Protein AF-A0A127SDE6-F1 (afdb_monomer_lite)

Foldseek 3Di:
DVPPPPVVPVVVVVVLVVVLVVQLVVVVVPPVDDSVRSNVVSVVVSVVVVVVVVVPPPDPDDVCCVVVHDPVPDDPVNVVVVVVVVVVVVVVCVVCVVVVVVVVPDPPPPDD

Sequence (112 aa):
FALFGSSGVLPGALVAGIAMALIIHFLSQNKRLALDSVIAIVGSGMFAVGVLTLTKVDTTVSLTHFLFGQLLTVNNQDVALTFVLTLVSVLFVWWRFNDLKFATFDRDHATT

pLDDT: mean 81.84, std 14.43, range [38.66, 97.06]

Structure (mmCIF, N/CA/C/O backbone):
data_AF-A0A127SDE6-F1
#
_entry.id   AF-A0A127SDE6-F1
#
loop_
_atom_site.group_PDB
_atom_site.id
_atom_site.type_symbol
_atom_site.label_atom_id
_atom_site.label_alt_id
_atom_site.label_comp_id
_atom_site.label_asym_id
_atom_site.label_entity_id
_atom_site.label_seq_id
_atom_site.pdbx_PDB_ins_code
_atom_site.Cartn_x
_atom_site.Cartn_y
_atom_site.Cartn_z
_atom_site.occupancy
_atom_site.B_iso_or_equiv
_atom_site.auth_seq_id
_atom_site.auth_comp_id
_atom_site.auth_asym_id
_atom_site.auth_atom_id
_atom_site.pdbx_PDB_model_num
ATOM 1 N N . PHE A 1 1 ? 18.470 -0.814 -9.200 1.00 50.59 1 PHE A N 1
ATOM 2 C CA . PHE A 1 1 ? 19.134 -1.492 -10.331 1.00 50.59 1 PHE A CA 1
ATOM 3 C C . PHE A 1 1 ? 20.454 -0.816 -10.721 1.00 50.59 1 PHE A C 1
ATOM 5 O O . PHE A 1 1 ? 21.449 -1.515 -10.824 1.00 50.59 1 PHE A O 1
ATOM 12 N N . ALA A 1 2 ? 20.504 0.521 -10.831 1.00 50.22 2 ALA A N 1
ATOM 13 C CA . ALA A 1 2 ? 21.678 1.267 -11.316 1.00 50.22 2 ALA A CA 1
ATOM 14 C C . ALA A 1 2 ? 22.944 1.294 -10.418 1.00 50.22 2 ALA A C 1
ATOM 16 O O . ALA A 1 2 ? 24.014 1.574 -10.939 1.00 50.22 2 ALA A O 1
ATOM 17 N N . LEU A 1 3 ? 22.869 1.000 -9.108 1.00 54.84 3 LEU A N 1
ATOM 18 C CA . LEU A 1 3 ? 24.057 0.984 -8.219 1.00 54.84 3 LEU A CA 1
ATOM 19 C C . LEU A 1 3 ? 24.452 -0.413 -7.696 1.00 54.84 3 LEU A C 1
ATOM 21 O O . LEU A 1 3 ? 25.610 -0.623 -7.362 1.00 54.84 3 LEU A O 1
ATOM 25 N N . PHE A 1 4 ? 23.518 -1.375 -7.641 1.00 54.84 4 PHE A N 1
ATOM 26 C CA . PHE A 1 4 ? 23.744 -2.705 -7.038 1.00 54.84 4 PHE A CA 1
ATOM 27 C C . PHE A 1 4 ? 23.043 -3.868 -7.779 1.00 54.84 4 PHE A C 1
ATOM 29 O O . PHE A 1 4 ? 23.027 -4.990 -7.291 1.00 54.84 4 PHE A O 1
ATOM 36 N N . GLY A 1 5 ? 22.417 -3.655 -8.944 1.00 69.81 5 GLY A N 1
ATOM 37 C CA . GLY A 1 5 ? 21.635 -4.718 -9.598 1.00 69.81 5 GLY A CA 1
ATOM 38 C C . GLY A 1 5 ? 20.429 -5.176 -8.756 1.00 69.81 5 GLY A C 1
ATOM 39 O O . GLY A 1 5 ? 19.765 -4.344 -8.129 1.00 69.81 5 GLY A O 1
ATOM 40 N N . SER A 1 6 ? 20.129 -6.482 -8.760 1.00 68.81 6 SER A N 1
ATOM 41 C CA . SER A 1 6 ? 19.008 -7.103 -8.018 1.00 68.81 6 SER A CA 1
ATOM 42 C C . SER A 1 6 ? 19.162 -7.005 -6.489 1.00 68.81 6 SER A C 1
ATOM 44 O O . SER A 1 6 ? 18.181 -6.820 -5.769 1.00 68.81 6 SER A O 1
ATOM 46 N N . SER A 1 7 ? 20.395 -7.018 -5.974 1.00 75.06 7 SER A N 1
ATOM 47 C CA . SER A 1 7 ? 20.658 -6.975 -4.528 1.00 75.06 7 SER A CA 1
ATOM 48 C C . SER A 1 7 ? 20.324 -5.627 -3.882 1.00 75.06 7 SER A C 1
ATOM 50 O O . SER A 1 7 ? 20.151 -5.563 -2.670 1.00 75.06 7 SER A O 1
ATOM 52 N N . GLY A 1 8 ? 20.159 -4.560 -4.673 1.00 79.44 8 GLY A N 1
ATOM 53 C CA . GLY A 1 8 ? 19.720 -3.248 -4.186 1.00 79.44 8 GLY A CA 1
ATOM 54 C C . GLY A 1 8 ? 18.211 -3.121 -3.942 1.00 79.44 8 GLY A C 1
ATOM 55 O O . GLY A 1 8 ? 17.782 -2.134 -3.349 1.00 79.44 8 GLY A O 1
ATOM 56 N N . VAL A 1 9 ? 17.396 -4.084 -4.394 1.00 82.69 9 VAL A N 1
ATOM 57 C CA . VAL A 1 9 ? 15.926 -4.010 -4.284 1.00 82.69 9 VAL A CA 1
ATOM 58 C C . VAL A 1 9 ? 15.474 -4.192 -2.838 1.00 82.69 9 VAL A C 1
ATOM 60 O O . VAL A 1 9 ? 14.703 -3.384 -2.335 1.00 82.69 9 VAL A O 1
ATOM 63 N N . LEU A 1 10 ? 16.002 -5.206 -2.152 1.00 86.94 10 LEU A N 1
ATOM 64 C CA . LEU A 1 10 ? 15.719 -5.490 -0.741 1.00 86.94 10 LEU A CA 1
ATOM 65 C C . LEU A 1 10 ? 16.052 -4.319 0.201 1.00 86.94 10 LEU A C 1
ATOM 67 O O . LEU A 1 10 ? 15.152 -3.873 0.911 1.00 86.94 10 LEU A O 1
ATOM 71 N N . PRO A 1 11 ? 17.285 -3.773 0.214 1.00 88.56 11 PRO A N 1
ATOM 72 C CA . PRO A 1 11 ? 17.612 -2.648 1.084 1.00 88.56 11 PRO A CA 1
ATOM 73 C C . PRO A 1 11 ? 16.837 -1.379 0.706 1.00 88.56 11 PRO A C 1
ATOM 75 O O . PRO A 1 11 ? 16.410 -0.652 1.597 1.00 88.56 11 PRO A O 1
ATOM 78 N N . GLY A 1 12 ? 16.576 -1.132 -0.583 1.00 88.25 12 GLY A N 1
ATOM 79 C CA . GLY A 1 12 ? 15.731 -0.014 -1.013 1.00 88.25 12 GLY A CA 1
ATOM 80 C C . GLY A 1 12 ? 14.282 -0.142 -0.530 1.00 88.25 12 GLY A C 1
ATOM 81 O O . GLY A 1 12 ? 13.725 0.815 0.003 1.00 88.25 12 GLY A O 1
ATOM 82 N N . ALA A 1 13 ? 13.694 -1.335 -0.652 1.00 89.81 13 ALA A N 1
ATOM 83 C CA . ALA A 1 13 ? 12.350 -1.632 -0.162 1.00 89.81 13 ALA A CA 1
ATOM 84 C C . ALA A 1 13 ? 12.266 -1.526 1.366 1.00 89.81 13 ALA A C 1
ATOM 86 O O . ALA A 1 13 ? 11.302 -0.970 1.888 1.00 89.81 13 ALA A O 1
ATOM 87 N N . LEU A 1 14 ? 13.292 -1.994 2.081 1.00 93.38 14 LEU A N 1
ATOM 88 C CA . LEU A 1 14 ? 13.375 -1.873 3.533 1.00 93.38 14 LEU A CA 1
ATOM 89 C C . LEU A 1 14 ? 13.421 -0.403 3.965 1.00 93.38 14 LEU A C 1
ATOM 91 O O . LEU A 1 14 ? 12.645 0.003 4.825 1.00 93.38 14 LEU A O 1
ATOM 95 N N . VAL A 1 15 ? 14.288 0.406 3.349 1.00 94.19 15 VAL A N 1
ATOM 96 C CA . VAL A 1 15 ? 14.401 1.840 3.656 1.00 94.19 15 VAL A CA 1
ATOM 97 C C . VAL A 1 15 ? 13.088 2.566 3.362 1.00 94.19 15 VAL A C 1
ATOM 99 O O . VAL A 1 15 ? 12.624 3.339 4.198 1.00 94.19 15 VAL A O 1
ATOM 102 N N . ALA A 1 16 ? 12.451 2.286 2.222 1.00 92.62 16 ALA A N 1
ATOM 103 C CA . ALA A 1 16 ? 11.150 2.857 1.886 1.00 92.62 16 ALA A CA 1
ATOM 104 C C . ALA A 1 16 ? 10.056 2.426 2.880 1.00 92.62 16 ALA A C 1
ATOM 106 O O . ALA A 1 16 ? 9.271 3.260 3.321 1.00 92.62 16 ALA A O 1
ATOM 107 N N . GLY A 1 17 ? 10.027 1.154 3.286 1.00 94.38 17 GLY A N 1
ATOM 108 C CA . GLY A 1 17 ? 9.073 0.643 4.271 1.00 94.38 17 GLY A CA 1
ATOM 109 C C . GLY A 1 17 ? 9.257 1.262 5.658 1.00 94.38 17 GLY A C 1
ATOM 110 O O . GLY A 1 17 ? 8.282 1.677 6.282 1.00 94.38 17 GLY A O 1
ATOM 111 N N . ILE A 1 18 ? 10.503 1.401 6.122 1.00 97.06 18 ILE A N 1
ATOM 112 C CA . ILE A 1 18 ? 10.815 2.079 7.388 1.00 97.06 18 ILE A CA 1
ATOM 113 C C . ILE A 1 18 ? 10.408 3.553 7.310 1.00 97.06 18 ILE A C 1
ATOM 115 O O . ILE A 1 18 ? 9.753 4.052 8.222 1.00 97.06 18 ILE A O 1
ATOM 119 N N . ALA A 1 19 ? 10.733 4.243 6.213 1.00 96.44 19 ALA A N 1
ATOM 120 C CA . ALA A 1 19 ? 10.320 5.627 6.008 1.00 96.44 19 ALA A CA 1
ATOM 121 C C . ALA A 1 19 ? 8.788 5.769 6.043 1.00 96.44 19 ALA A C 1
ATOM 123 O O . ALA A 1 19 ? 8.273 6.641 6.741 1.00 96.44 19 ALA A O 1
ATOM 124 N N . MET A 1 20 ? 8.057 4.871 5.374 1.00 95.81 20 MET A N 1
ATOM 125 C CA . MET A 1 20 ? 6.593 4.832 5.401 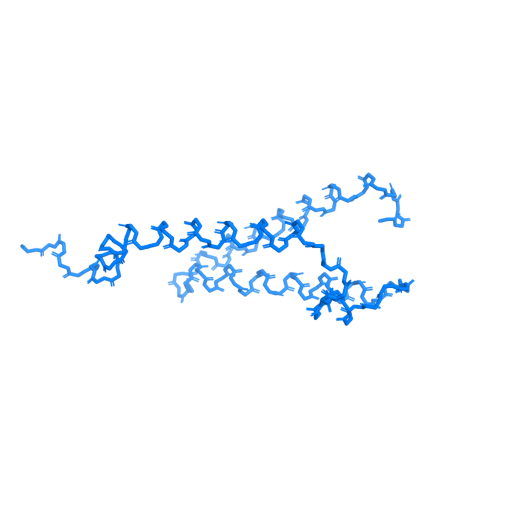1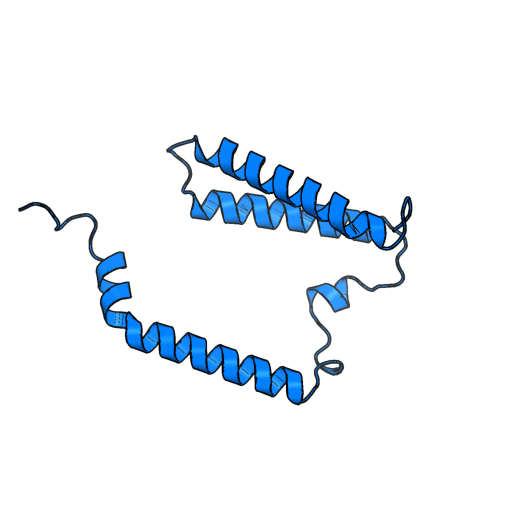.00 95.81 20 MET A CA 1
ATOM 126 C C . MET A 1 20 ? 6.053 4.669 6.821 1.00 95.81 20 MET A C 1
ATOM 128 O O . MET A 1 20 ? 5.195 5.441 7.250 1.00 95.81 20 MET A O 1
ATOM 132 N N . ALA A 1 21 ? 6.577 3.694 7.566 1.00 95.88 21 ALA A N 1
ATOM 133 C CA . ALA A 1 21 ? 6.157 3.415 8.932 1.00 95.88 21 ALA A CA 1
ATOM 134 C C . ALA A 1 21 ? 6.403 4.611 9.865 1.00 95.88 21 ALA A C 1
ATOM 136 O O . ALA A 1 21 ? 5.530 4.957 10.660 1.00 95.88 21 ALA A O 1
ATOM 137 N N . LEU A 1 22 ? 7.552 5.282 9.737 1.00 96.88 22 LEU A N 1
ATOM 138 C CA . LEU A 1 22 ? 7.879 6.473 10.523 1.00 96.88 22 LEU A CA 1
ATOM 139 C C . LEU A 1 22 ? 6.948 7.648 10.204 1.00 96.88 22 LEU A C 1
ATOM 141 O O . LEU A 1 22 ? 6.482 8.316 11.125 1.00 96.88 22 LEU A O 1
ATOM 145 N N . ILE A 1 23 ? 6.640 7.881 8.925 1.00 95.50 23 ILE A N 1
ATOM 146 C CA . ILE A 1 23 ? 5.723 8.952 8.508 1.00 95.50 23 ILE A CA 1
ATOM 147 C C . ILE A 1 23 ? 4.312 8.681 9.041 1.00 95.50 23 ILE A C 1
ATOM 149 O O . ILE A 1 23 ? 3.699 9.581 9.615 1.00 95.50 23 ILE A O 1
ATOM 153 N N . ILE A 1 24 ? 3.811 7.449 8.894 1.00 95.38 24 ILE A N 1
ATOM 154 C CA . ILE A 1 24 ? 2.502 7.050 9.432 1.00 95.38 24 ILE A CA 1
ATOM 155 C C . ILE A 1 24 ? 2.484 7.241 10.945 1.00 95.38 24 ILE A C 1
ATOM 157 O O . ILE A 1 24 ? 1.560 7.863 11.465 1.00 95.38 24 ILE A O 1
ATOM 161 N N . HIS A 1 25 ? 3.512 6.759 11.648 1.00 94.38 25 HIS A N 1
ATOM 162 C CA . HIS A 1 25 ? 3.608 6.901 13.094 1.00 94.38 25 HIS A CA 1
ATOM 163 C C . HIS A 1 25 ? 3.563 8.374 13.510 1.00 94.38 25 HIS A C 1
ATOM 165 O O . HIS A 1 25 ? 2.733 8.744 14.336 1.00 94.38 25 HIS A O 1
ATOM 171 N N . PHE A 1 26 ? 4.379 9.228 12.894 1.00 94.12 26 PHE A N 1
ATOM 172 C CA . PHE A 1 26 ? 4.427 10.654 13.203 1.00 94.12 26 PHE A CA 1
ATOM 173 C C . PHE A 1 26 ? 3.085 11.360 12.949 1.00 94.12 26 PHE A C 1
ATOM 175 O O . PHE A 1 26 ? 2.596 12.082 13.815 1.00 94.12 26 PHE A O 1
ATOM 182 N N . LEU A 1 27 ? 2.436 11.114 11.805 1.00 92.50 27 LEU A N 1
ATOM 183 C CA . LEU A 1 27 ? 1.128 11.713 11.507 1.00 92.50 27 LEU A CA 1
ATOM 184 C C . LEU A 1 27 ? 0.009 11.165 12.399 1.00 92.50 27 LEU A C 1
ATOM 186 O O . LEU A 1 27 ? -0.910 11.911 12.739 1.00 92.50 27 LEU A O 1
ATOM 190 N N . SER A 1 28 ? 0.095 9.898 12.809 1.00 91.00 28 SER A N 1
ATOM 191 C CA . SER A 1 28 ? -0.897 9.256 13.680 1.00 91.00 28 SER A CA 1
ATOM 192 C C . SER A 1 28 ? -0.907 9.802 15.112 1.00 91.00 28 SER A C 1
ATOM 194 O O . SER A 1 28 ? -1.887 9.609 15.829 1.00 91.00 28 SER A O 1
ATOM 196 N N . GLN A 1 29 ? 0.136 10.531 15.533 1.00 90.62 29 GLN A N 1
ATOM 197 C CA . GLN A 1 29 ? 0.163 11.199 16.842 1.00 90.62 29 GLN A CA 1
ATOM 198 C C . GLN A 1 29 ? -0.858 12.346 16.931 1.00 90.62 29 GLN A C 1
ATOM 200 O O . GLN A 1 29 ? -1.300 12.714 18.023 1.00 90.62 29 GLN A O 1
ATOM 205 N N . ASN A 1 30 ? -1.286 12.895 15.790 1.00 85.44 30 ASN A N 1
ATOM 206 C CA . ASN A 1 30 ? -2.321 13.918 15.748 1.00 85.44 30 ASN A CA 1
ATOM 207 C C . ASN A 1 30 ? -3.707 13.293 15.928 1.00 85.44 30 ASN A C 1
ATOM 209 O O . ASN A 1 30 ? -4.290 12.770 14.983 1.00 85.44 30 ASN A O 1
ATOM 213 N N . LYS A 1 31 ? -4.308 13.470 17.113 1.00 78.12 31 LYS A N 1
ATOM 214 C CA . LYS A 1 31 ? -5.661 12.966 17.436 1.00 78.12 31 LYS A CA 1
ATOM 215 C C . LYS A 1 31 ? -6.790 13.469 16.521 1.00 78.12 31 LYS A C 1
ATOM 217 O O . LYS A 1 31 ? -7.907 12.974 16.610 1.00 78.12 31 LYS A O 1
ATOM 222 N N . ARG A 1 32 ? -6.528 14.473 15.677 1.00 86.06 32 ARG A N 1
ATOM 223 C CA . ARG A 1 32 ? -7.491 15.010 14.701 1.00 86.06 32 ARG A CA 1
ATOM 224 C C . ARG A 1 32 ? -7.558 14.200 13.404 1.00 86.06 32 ARG A C 1
ATOM 226 O O . ARG A 1 32 ? -8.499 14.387 12.644 1.00 86.06 32 ARG A O 1
ATOM 233 N N . LEU A 1 33 ? -6.567 13.351 13.129 1.00 85.94 33 LEU A N 1
ATOM 234 C CA . LEU A 1 33 ? -6.496 12.553 11.910 1.00 85.94 33 LEU A CA 1
ATOM 235 C C . LEU A 1 33 ? -6.864 11.103 12.230 1.00 85.94 33 LEU A C 1
ATOM 237 O O . LEU A 1 33 ? -6.291 10.500 13.136 1.00 85.94 33 LEU A O 1
ATOM 241 N N . ALA A 1 34 ? -7.809 10.534 11.481 1.00 89.50 34 ALA A N 1
ATOM 242 C CA . ALA A 1 34 ? -8.096 9.107 11.565 1.00 89.50 34 ALA A CA 1
ATOM 243 C C . ALA A 1 34 ? -6.888 8.308 11.056 1.00 89.50 34 ALA A C 1
ATOM 245 O O . ALA A 1 34 ? -6.327 8.635 10.006 1.00 89.50 34 ALA A O 1
ATOM 246 N N . LEU A 1 35 ? -6.506 7.255 11.785 1.00 89.81 35 LEU A N 1
ATOM 247 C CA . LEU A 1 35 ? -5.373 6.399 11.424 1.00 89.81 35 LEU A CA 1
ATOM 248 C C . LEU A 1 35 ? -5.530 5.829 10.006 1.00 89.81 35 LEU A C 1
ATOM 250 O O . LEU A 1 35 ? -4.581 5.858 9.225 1.00 89.81 35 LEU A O 1
ATOM 254 N N . ASP A 1 36 ? -6.746 5.414 9.652 1.00 90.94 36 ASP A N 1
ATOM 255 C CA . ASP A 1 36 ? -7.074 4.872 8.331 1.00 90.94 36 ASP A CA 1
ATOM 256 C C . ASP A 1 36 ? -6.785 5.886 7.212 1.00 90.94 36 ASP A C 1
ATOM 258 O O . ASP A 1 36 ? -6.169 5.552 6.197 1.00 90.94 36 ASP A O 1
ATOM 262 N N . SER A 1 37 ? -7.138 7.159 7.428 1.00 93.31 37 SER A N 1
ATOM 263 C CA . SER A 1 37 ? -6.857 8.244 6.483 1.00 93.31 37 SER A CA 1
ATOM 264 C C . SER A 1 37 ? -5.362 8.533 6.363 1.00 93.31 37 SER A C 1
ATOM 266 O O . SER A 1 37 ? -4.874 8.790 5.264 1.00 93.31 37 SER A O 1
ATOM 268 N N . VAL A 1 38 ? -4.614 8.479 7.471 1.00 94.75 38 VAL A N 1
ATOM 269 C CA . VAL A 1 38 ? -3.154 8.671 7.458 1.00 94.75 38 VAL A CA 1
ATOM 270 C C . VAL A 1 38 ? -2.482 7.582 6.628 1.00 94.75 38 VAL A C 1
ATOM 272 O O . VAL A 1 38 ? -1.665 7.894 5.764 1.00 94.75 38 VAL A O 1
ATOM 275 N N . ILE A 1 39 ? -2.854 6.317 6.842 1.00 94.56 39 ILE A N 1
ATOM 276 C CA . ILE A 1 39 ? -2.306 5.187 6.083 1.00 94.56 39 ILE A CA 1
ATOM 277 C C . ILE A 1 39 ? -2.618 5.353 4.589 1.00 94.56 39 ILE A C 1
ATOM 279 O O . ILE A 1 39 ? -1.718 5.207 3.760 1.00 94.56 39 ILE A O 1
ATOM 283 N N . ALA A 1 40 ? -3.856 5.723 4.243 1.00 94.25 40 ALA A N 1
ATOM 284 C CA . ALA A 1 40 ? -4.268 5.926 2.855 1.00 94.25 40 ALA A CA 1
ATOM 285 C C . ALA A 1 40 ? -3.494 7.065 2.161 1.00 94.25 40 ALA A C 1
ATOM 287 O O . ALA A 1 40 ? -3.005 6.897 1.039 1.00 94.25 40 ALA A O 1
ATOM 288 N N . ILE A 1 41 ? -3.340 8.217 2.821 1.00 95.19 41 ILE A N 1
ATOM 289 C CA . ILE A 1 41 ? -2.637 9.383 2.262 1.00 95.19 41 ILE A CA 1
ATOM 290 C C . ILE A 1 41 ? -1.141 9.099 2.114 1.00 95.19 41 ILE A C 1
ATOM 292 O O . ILE A 1 41 ? -0.565 9.358 1.059 1.00 95.19 41 ILE A O 1
ATOM 296 N N . VAL A 1 42 ? -0.500 8.542 3.144 1.00 96.12 42 VAL A N 1
ATOM 297 C CA . VAL A 1 42 ? 0.939 8.251 3.095 1.00 96.12 42 VAL A CA 1
ATOM 298 C C . VAL A 1 42 ? 1.228 7.156 2.069 1.00 96.12 42 VAL A C 1
ATOM 300 O O . VAL A 1 42 ? 2.156 7.300 1.277 1.00 96.12 42 VAL A O 1
ATOM 303 N N . GLY A 1 43 ? 0.409 6.100 2.019 1.00 94.62 43 GLY A N 1
ATOM 304 C CA . GLY A 1 43 ? 0.550 5.024 1.038 1.00 94.62 43 GLY A CA 1
ATOM 305 C C . GLY A 1 43 ? 0.393 5.507 -0.402 1.00 94.62 43 GLY A C 1
ATOM 306 O O . GLY A 1 43 ? 1.265 5.248 -1.230 1.00 94.62 43 GLY A O 1
ATOM 307 N N . SER A 1 44 ? -0.668 6.264 -0.699 1.00 94.81 44 SER A N 1
ATOM 308 C CA . SER A 1 44 ? -0.875 6.834 -2.039 1.00 94.81 44 SER A CA 1
ATOM 309 C C . SER A 1 44 ? 0.219 7.836 -2.426 1.00 94.81 44 SER A C 1
ATOM 311 O O . SER A 1 44 ? 0.701 7.806 -3.558 1.00 94.81 44 SER A O 1
ATOM 313 N N . GLY A 1 45 ? 0.680 8.667 -1.486 1.00 95.81 45 GLY A N 1
ATOM 314 C CA . GLY A 1 45 ? 1.779 9.607 -1.704 1.00 95.81 45 GLY A CA 1
ATOM 315 C C . GLY A 1 45 ? 3.107 8.908 -1.998 1.00 95.81 45 GLY A C 1
ATOM 316 O O . GLY A 1 45 ? 3.782 9.244 -2.969 1.00 95.81 45 GLY A O 1
ATOM 317 N N . MET A 1 46 ? 3.472 7.894 -1.211 1.00 93.62 46 MET A N 1
ATOM 318 C CA . MET A 1 46 ? 4.699 7.126 -1.444 1.00 93.62 46 MET A CA 1
ATOM 319 C C . MET A 1 46 ? 4.639 6.314 -2.737 1.00 93.62 46 MET A C 1
ATOM 321 O O . MET A 1 46 ? 5.635 6.244 -3.458 1.00 93.62 46 MET A O 1
ATOM 325 N N . PHE A 1 47 ? 3.471 5.768 -3.077 1.00 90.81 47 PHE A N 1
ATOM 326 C CA . PHE A 1 47 ? 3.253 5.123 -4.367 1.00 90.81 47 PHE A CA 1
ATOM 327 C C . PHE A 1 47 ? 3.439 6.109 -5.529 1.00 90.81 47 PHE A C 1
ATOM 329 O O . PHE A 1 47 ? 4.170 5.811 -6.473 1.00 90.81 47 PHE A O 1
ATOM 336 N N . ALA A 1 48 ? 2.862 7.312 -5.437 1.00 91.69 48 ALA A N 1
ATOM 337 C CA . ALA A 1 48 ? 3.027 8.356 -6.445 1.00 91.69 48 ALA A CA 1
ATOM 338 C C . ALA A 1 48 ? 4.497 8.768 -6.614 1.00 91.69 48 ALA A C 1
ATOM 340 O O . ALA A 1 48 ? 4.974 8.886 -7.741 1.00 91.69 48 ALA A O 1
ATOM 341 N N . VAL A 1 49 ? 5.244 8.920 -5.514 1.00 92.50 49 VAL A N 1
ATOM 342 C CA . VAL A 1 49 ? 6.695 9.164 -5.559 1.00 92.50 49 VAL A CA 1
ATOM 343 C C . VAL A 1 49 ? 7.412 8.030 -6.296 1.00 92.50 49 VAL A C 1
ATOM 345 O O . VAL A 1 49 ? 8.213 8.306 -7.188 1.00 92.50 49 VAL A O 1
ATOM 348 N N . GLY A 1 50 ? 7.087 6.770 -5.992 1.00 87.88 50 GLY A N 1
ATOM 349 C CA . GLY A 1 50 ? 7.632 5.603 -6.689 1.00 87.88 50 GLY A CA 1
ATOM 350 C C . GLY A 1 50 ? 7.388 5.651 -8.200 1.00 87.88 50 GLY A C 1
ATOM 351 O O . GLY A 1 50 ? 8.331 5.535 -8.985 1.00 87.88 50 GLY A O 1
ATOM 352 N N . VAL A 1 51 ? 6.149 5.920 -8.620 1.00 85.81 51 VAL A N 1
ATOM 353 C CA . VAL A 1 51 ? 5.793 6.053 -10.042 1.00 85.81 51 VAL A CA 1
ATOM 354 C C . VAL A 1 51 ? 6.550 7.211 -10.698 1.00 85.81 51 VAL A C 1
ATOM 356 O O . VAL A 1 51 ? 7.147 7.014 -11.750 1.00 85.81 51 VAL A O 1
ATOM 359 N N . LEU A 1 52 ? 6.615 8.389 -10.064 1.00 87.69 52 LEU A N 1
ATOM 360 C CA . LEU A 1 52 ? 7.352 9.547 -10.588 1.00 87.69 52 LEU A CA 1
ATOM 361 C C . LEU A 1 52 ? 8.849 9.268 -10.753 1.00 87.69 52 LEU A C 1
ATOM 363 O O . LEU A 1 52 ? 9.460 9.741 -11.713 1.00 87.69 52 LEU A O 1
ATOM 367 N N . THR A 1 53 ? 9.452 8.517 -9.827 1.00 84.94 53 THR A N 1
ATOM 368 C CA . THR A 1 53 ? 10.852 8.099 -9.967 1.00 84.94 53 THR A CA 1
ATOM 369 C C . THR A 1 53 ? 11.037 7.124 -11.124 1.00 84.94 53 THR A C 1
ATOM 371 O O . THR A 1 53 ? 12.025 7.237 -11.843 1.00 84.94 53 THR A O 1
ATOM 374 N N . LEU A 1 54 ? 10.071 6.230 -11.356 1.00 80.06 54 LEU A N 1
ATOM 375 C CA . LEU A 1 54 ? 10.109 5.275 -12.459 1.00 80.06 54 LEU A CA 1
ATOM 376 C C . LEU A 1 54 ? 9.944 5.964 -13.821 1.00 80.06 54 LEU A C 1
ATOM 378 O O . LEU A 1 54 ? 10.663 5.616 -14.748 1.00 80.06 54 LEU A O 1
ATOM 382 N N . THR A 1 55 ? 9.085 6.985 -13.936 1.00 78.81 55 THR A N 1
ATOM 383 C CA . THR A 1 55 ? 8.924 7.770 -15.178 1.00 78.81 55 THR A CA 1
ATOM 384 C C . THR A 1 55 ? 10.204 8.497 -15.590 1.00 78.81 55 THR A C 1
ATOM 386 O O . THR A 1 55 ? 10.432 8.715 -16.774 1.00 78.81 55 THR A O 1
ATOM 389 N N . LYS A 1 56 ? 11.031 8.916 -14.625 1.00 76.00 56 LYS A N 1
ATOM 390 C CA . LYS A 1 56 ? 12.268 9.671 -14.890 1.00 76.00 56 LYS A CA 1
ATOM 391 C C . LYS A 1 56 ? 13.443 8.799 -15.325 1.00 76.00 56 LYS A C 1
ATOM 393 O O . LYS A 1 56 ? 14.418 9.328 -15.849 1.00 76.00 56 LYS A O 1
ATOM 398 N N . VAL A 1 57 ? 13.391 7.500 -15.055 1.00 73.00 57 VAL A N 1
ATOM 399 C CA . VAL A 1 57 ? 14.413 6.551 -15.496 1.00 73.00 57 VAL A CA 1
ATOM 400 C C . VAL A 1 57 ? 13.951 6.021 -16.845 1.00 73.00 57 VAL A C 1
ATOM 402 O O . VAL A 1 57 ? 12.917 5.361 -16.875 1.00 73.00 57 VAL A O 1
ATOM 405 N N . ASP A 1 58 ? 14.693 6.301 -17.925 1.00 56.59 58 ASP A N 1
ATOM 406 C CA . ASP A 1 58 ? 14.434 5.834 -19.301 1.00 56.59 58 ASP A CA 1
ATOM 407 C C . ASP A 1 58 ? 14.338 4.302 -19.368 1.00 56.59 58 ASP A C 1
ATOM 409 O O . ASP A 1 58 ? 15.268 3.580 -19.726 1.00 56.59 58 ASP A O 1
ATOM 413 N N . THR A 1 59 ? 13.188 3.787 -18.963 1.00 58.00 59 THR A N 1
ATOM 414 C CA . THR A 1 59 ? 12.874 2.373 -18.909 1.00 58.00 59 THR A CA 1
ATOM 415 C C . THR A 1 59 ? 11.858 2.137 -20.009 1.00 58.00 59 THR A C 1
ATOM 417 O O . THR A 1 59 ? 10.799 2.756 -20.018 1.00 58.00 59 THR A O 1
ATOM 420 N N . THR A 1 60 ? 12.134 1.206 -20.920 1.00 56.62 60 THR A N 1
ATOM 421 C CA . THR A 1 60 ? 11.246 0.798 -22.032 1.00 56.62 60 THR A CA 1
ATOM 422 C C . THR A 1 60 ? 9.904 0.194 -21.565 1.00 56.62 60 THR A C 1
ATOM 424 O O . THR A 1 60 ? 9.118 -0.306 -22.364 1.00 56.62 60 THR A O 1
ATOM 427 N N . VAL A 1 61 ? 9.613 0.225 -20.263 1.00 64.62 61 VAL A N 1
ATOM 428 C CA . VAL A 1 61 ? 8.368 -0.255 -19.668 1.00 64.62 61 VAL A CA 1
ATOM 429 C C . VAL A 1 61 ? 7.342 0.873 -19.718 1.00 64.62 61 VAL A C 1
ATOM 431 O O . VAL A 1 61 ? 7.432 1.856 -18.986 1.00 64.62 61 VAL A O 1
ATOM 434 N N . SER A 1 62 ? 6.331 0.727 -20.571 1.00 65.62 62 SER A N 1
ATOM 435 C CA . SER A 1 62 ? 5.201 1.652 -20.615 1.00 65.62 62 SER A CA 1
ATOM 436 C C . SER A 1 62 ? 4.424 1.613 -19.295 1.00 65.62 62 SER A C 1
ATOM 438 O O . SER A 1 62 ? 3.657 0.683 -19.040 1.00 65.62 62 SER A O 1
ATOM 440 N N . LEU A 1 63 ? 4.574 2.655 -18.474 1.00 68.69 63 LEU A N 1
ATOM 441 C CA . LEU A 1 63 ? 3.851 2.827 -17.205 1.00 68.69 63 LEU A CA 1
ATOM 442 C C . LEU A 1 63 ? 2.335 2.707 -17.358 1.00 68.69 63 LEU A C 1
ATOM 444 O O . LEU A 1 63 ? 1.665 2.199 -16.468 1.00 68.69 63 LEU A O 1
ATOM 448 N N . THR A 1 64 ? 1.797 3.123 -18.502 1.00 73.50 64 THR A N 1
ATOM 449 C CA . THR A 1 64 ? 0.378 2.988 -18.834 1.00 73.50 64 THR A CA 1
ATOM 450 C C . THR A 1 64 ? -0.074 1.527 -18.781 1.00 73.50 64 THR A C 1
ATOM 452 O O . THR A 1 64 ? -1.085 1.219 -18.165 1.00 73.50 64 THR A O 1
ATOM 455 N N . HIS A 1 65 ? 0.699 0.598 -19.345 1.00 73.06 65 HIS A N 1
ATOM 456 C CA . HIS A 1 65 ? 0.353 -0.825 -19.302 1.00 73.06 65 HIS A CA 1
ATOM 457 C C . HIS A 1 65 ? 0.538 -1.441 -17.913 1.00 73.06 65 HIS A C 1
ATOM 459 O O . HIS A 1 65 ? -0.155 -2.396 -17.579 1.00 73.06 65 HIS A O 1
ATOM 465 N N . PHE A 1 66 ? 1.422 -0.878 -17.088 1.00 74.44 66 PHE A N 1
ATOM 466 C CA . PHE A 1 66 ? 1.586 -1.294 -15.698 1.00 74.44 66 PHE A CA 1
ATOM 467 C C . PHE A 1 66 ? 0.438 -0.799 -14.800 1.00 74.44 66 PHE A C 1
ATOM 469 O O . PHE A 1 66 ? -0.090 -1.568 -14.006 1.00 74.44 66 PHE A O 1
ATOM 476 N N . LEU A 1 67 ? 0.023 0.466 -14.945 1.00 75.31 67 LEU A N 1
ATOM 477 C CA . LEU A 1 67 ? -1.031 1.083 -14.131 1.00 75.31 67 LEU A CA 1
ATOM 478 C C . LEU A 1 67 ? -2.442 0.627 -14.524 1.00 75.31 67 LEU A C 1
ATOM 480 O O . LEU A 1 67 ? -3.287 0.465 -13.649 1.00 75.31 67 LEU A O 1
ATOM 484 N N . PHE A 1 68 ? -2.702 0.432 -15.821 1.00 74.06 68 PHE A N 1
ATOM 485 C CA . PHE A 1 68 ? -4.015 0.011 -16.329 1.00 74.06 68 PHE A CA 1
ATOM 486 C C . PHE A 1 68 ? -4.120 -1.501 -16.567 1.00 74.06 68 PHE A C 1
ATOM 488 O O . PHE A 1 68 ? -5.222 -2.023 -16.726 1.00 74.06 68 PHE A O 1
ATOM 495 N N . GLY A 1 69 ? -2.989 -2.209 -16.555 1.00 69.50 69 GLY A N 1
ATOM 496 C CA . GLY A 1 69 ? -2.921 -3.645 -16.793 1.00 69.50 69 GLY A CA 1
ATOM 497 C C . GLY A 1 69 ? -3.033 -4.031 -18.271 1.00 69.50 69 GLY A C 1
ATOM 498 O O . GLY A 1 69 ? -3.492 -3.275 -19.130 1.00 69.50 69 GLY A O 1
ATOM 499 N N . GLN A 1 70 ? -2.606 -5.255 -18.573 1.00 75.06 70 GLN A N 1
ATOM 500 C CA . GLN A 1 70 ? -2.813 -5.906 -19.865 1.00 75.06 70 GLN A CA 1
ATOM 501 C C . GLN A 1 70 ? -3.628 -7.176 -19.639 1.00 75.06 70 GLN A C 1
ATOM 503 O O . GLN A 1 70 ? -3.090 -8.202 -19.231 1.00 75.06 70 GLN A O 1
ATOM 508 N N . LEU A 1 71 ? -4.927 -7.119 -19.940 1.00 71.00 71 LEU A N 1
ATOM 509 C CA . LEU A 1 71 ? -5.820 -8.284 -19.851 1.00 71.00 71 LEU A CA 1
ATOM 510 C C . LEU A 1 71 ? -5.359 -9.440 -20.754 1.00 71.00 71 LEU A C 1
ATOM 512 O O . LEU A 1 71 ? -5.642 -10.596 -20.473 1.00 71.00 71 LEU A O 1
ATOM 516 N N . LEU A 1 72 ? -4.609 -9.123 -21.811 1.00 71.69 72 LEU A N 1
ATOM 517 C CA . LEU A 1 72 ? -4.061 -10.086 -22.766 1.00 71.69 72 LEU A CA 1
ATOM 518 C C . LEU A 1 72 ? -2.924 -10.948 -22.190 1.00 71.69 72 LEU A C 1
ATOM 520 O O . LEU A 1 72 ? -2.601 -11.978 -22.769 1.00 71.69 72 LEU A O 1
ATOM 524 N N . THR A 1 73 ? -2.322 -10.532 -21.072 1.00 73.25 73 THR A N 1
ATOM 525 C CA . THR A 1 73 ? -1.195 -11.228 -20.425 1.00 73.25 73 THR A CA 1
ATOM 526 C C . THR A 1 73 ? -1.667 -12.168 -19.307 1.00 73.25 73 THR A C 1
ATOM 528 O O . THR A 1 73 ? -0.870 -12.921 -18.755 1.00 73.25 73 THR A O 1
ATOM 531 N N . VAL A 1 74 ? -2.959 -12.141 -18.965 1.00 83.19 74 VAL A N 1
ATOM 532 C CA . VAL A 1 74 ? -3.535 -12.939 -17.874 1.00 83.19 74 VAL A CA 1
ATOM 533 C C . VAL A 1 74 ? -3.762 -14.379 -18.335 1.00 83.19 74 VAL A C 1
ATOM 535 O O . VAL A 1 74 ? -4.412 -14.616 -19.353 1.00 83.19 74 VAL A O 1
ATOM 538 N N . ASN A 1 75 ? -3.260 -15.351 -17.571 1.00 88.12 75 ASN A N 1
ATOM 539 C CA . ASN A 1 75 ? -3.464 -16.769 -17.851 1.00 88.12 75 ASN A CA 1
ATOM 540 C C . ASN A 1 75 ? -4.756 -17.294 -17.192 1.00 88.12 75 ASN A C 1
ATOM 542 O O . ASN A 1 75 ? -5.217 -16.778 -16.175 1.00 88.12 75 ASN A O 1
ATOM 546 N N . ASN A 1 76 ? -5.307 -18.397 -17.705 1.00 88.81 76 ASN A N 1
ATOM 547 C CA . ASN A 1 76 ? -6.477 -19.067 -17.120 1.00 88.81 76 ASN A CA 1
ATOM 548 C C . ASN A 1 76 ? -6.245 -19.489 -15.657 1.00 88.81 76 ASN A C 1
ATOM 550 O O . ASN A 1 76 ? -7.182 -19.518 -14.860 1.00 88.81 76 ASN A O 1
ATOM 554 N N . GLN A 1 77 ? -4.997 -19.803 -15.296 1.00 91.25 77 GLN A N 1
ATOM 555 C CA . GLN A 1 77 ? -4.613 -20.118 -13.919 1.00 91.25 77 GLN A CA 1
ATOM 556 C C . GLN A 1 77 ? -4.733 -18.904 -12.994 1.00 91.25 77 GLN A C 1
ATOM 558 O O . GLN A 1 77 ? -5.253 -19.043 -11.889 1.00 91.25 77 GLN A O 1
ATOM 563 N N . ASP A 1 78 ? -4.322 -17.721 -13.455 1.00 87.94 78 ASP A N 1
ATOM 564 C CA . ASP A 1 78 ? -4.421 -16.482 -12.680 1.00 87.94 78 ASP A CA 1
ATOM 565 C C . ASP A 1 78 ? -5.889 -16.141 -12.420 1.00 87.94 78 ASP A C 1
ATOM 567 O O . ASP A 1 78 ? -6.268 -15.845 -11.288 1.00 87.94 78 ASP A O 1
ATOM 571 N N . VAL A 1 79 ? -6.742 -16.295 -13.443 1.00 90.62 79 VAL A N 1
ATOM 572 C CA . VAL A 1 79 ? -8.197 -16.109 -13.321 1.00 90.62 79 VAL A CA 1
ATOM 573 C C . VAL A 1 79 ? -8.793 -17.074 -12.298 1.00 90.62 79 VAL A C 1
ATOM 575 O O . VAL A 1 79 ? -9.551 -16.648 -11.428 1.00 90.62 79 VAL A O 1
ATOM 578 N N . ALA A 1 80 ? -8.445 -18.363 -12.365 1.00 95.06 80 ALA A N 1
ATOM 579 C CA . ALA A 1 80 ? -8.939 -19.357 -11.417 1.00 95.06 80 ALA A CA 1
ATOM 580 C C . ALA A 1 80 ? -8.500 -19.040 -9.977 1.00 95.06 80 ALA A C 1
ATOM 582 O O . ALA A 1 80 ? -9.301 -19.141 -9.048 1.00 95.06 80 ALA A O 1
ATOM 583 N N . LEU A 1 81 ? -7.254 -18.601 -9.789 1.00 9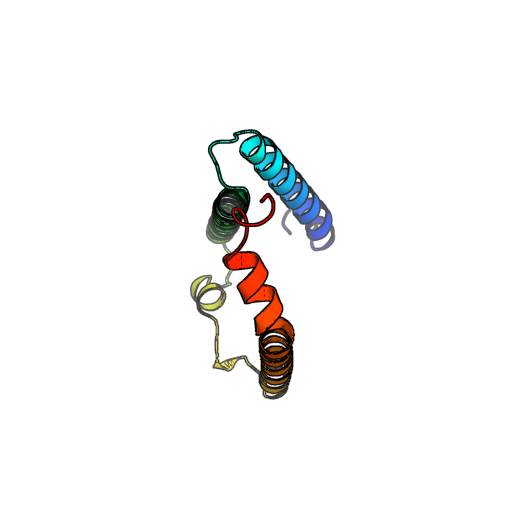4.50 81 LEU A N 1
ATOM 584 C CA . LEU A 1 81 ? -6.708 -18.243 -8.482 1.00 94.50 81 LEU A CA 1
ATOM 585 C C . LEU A 1 81 ? -7.395 -16.988 -7.922 1.00 94.50 81 LEU A C 1
ATOM 587 O O . LEU A 1 81 ? -7.871 -17.005 -6.786 1.00 94.50 81 LEU A O 1
ATOM 591 N N . THR A 1 82 ? -7.541 -15.930 -8.726 1.00 92.88 82 THR A N 1
ATOM 592 C CA . THR A 1 82 ? -8.300 -14.727 -8.347 1.00 92.88 82 THR A CA 1
ATOM 593 C C . THR A 1 82 ? -9.753 -15.063 -8.022 1.00 92.88 82 THR A C 1
ATOM 595 O O . THR A 1 82 ? -10.293 -14.542 -7.046 1.00 92.88 82 THR A O 1
ATOM 598 N N . PHE A 1 83 ? -10.384 -15.962 -8.780 1.00 95.25 83 PHE A N 1
ATOM 599 C CA . PHE A 1 83 ? -11.757 -16.392 -8.527 1.00 95.25 83 PHE A CA 1
ATOM 600 C C . PHE A 1 83 ? -11.889 -17.109 -7.180 1.00 95.25 83 PHE A C 1
ATOM 602 O O . PHE A 1 83 ? -12.751 -16.751 -6.379 1.00 95.25 83 PHE A O 1
ATOM 609 N N . VAL A 1 84 ? -11.000 -18.064 -6.887 1.00 96.94 84 VAL A N 1
ATOM 610 C CA . VAL A 1 84 ? -10.984 -18.780 -5.602 1.00 96.94 84 VAL A CA 1
ATOM 611 C C . VAL A 1 84 ? -10.740 -17.818 -4.441 1.00 96.94 84 VAL A C 1
ATOM 613 O O . VAL A 1 84 ? -11.488 -17.856 -3.467 1.00 96.94 84 VAL A O 1
ATOM 616 N N . LEU A 1 85 ? -9.752 -16.922 -4.542 1.00 96.44 85 LEU A N 1
ATOM 617 C CA . LEU A 1 85 ? -9.484 -15.924 -3.501 1.00 96.44 85 LEU A CA 1
ATOM 618 C C . LEU A 1 85 ? -10.692 -15.017 -3.265 1.00 96.44 85 LEU A C 1
ATOM 620 O O . LEU A 1 85 ? -11.079 -14.805 -2.119 1.00 96.44 85 LEU A O 1
ATOM 624 N N . THR A 1 86 ? -11.325 -14.541 -4.338 1.00 96.12 86 THR A N 1
ATOM 625 C CA . THR A 1 86 ? -12.533 -13.710 -4.252 1.00 96.12 86 THR A CA 1
ATOM 626 C C . THR A 1 86 ? -13.660 -14.454 -3.544 1.00 96.12 86 THR A C 1
ATOM 628 O O . THR A 1 86 ? -14.288 -13.912 -2.636 1.00 96.12 86 THR A O 1
ATOM 631 N N . LEU A 1 87 ? -13.891 -15.715 -3.914 1.00 97.06 87 LEU A N 1
ATOM 632 C CA . LEU A 1 87 ? -14.931 -16.548 -3.324 1.00 97.06 87 LEU A CA 1
ATOM 633 C C . LEU A 1 87 ? -14.666 -16.799 -1.832 1.00 97.06 87 LEU A C 1
ATOM 635 O O . LEU A 1 87 ? -15.579 -16.667 -1.021 1.00 97.06 87 LEU A O 1
ATOM 639 N N . VAL A 1 88 ? -13.412 -17.060 -1.452 1.00 96.81 88 VAL A N 1
ATOM 640 C CA . VAL A 1 88 ? -12.989 -17.187 -0.048 1.00 96.81 88 VAL A CA 1
ATOM 641 C C . VAL A 1 88 ? -13.208 -15.880 0.720 1.00 96.81 88 VAL A C 1
ATOM 643 O O . VAL A 1 88 ? -13.778 -15.909 1.809 1.00 96.81 88 VAL A O 1
ATOM 646 N N . SER A 1 89 ? -12.812 -14.731 0.165 1.00 93.88 89 SER A N 1
ATOM 647 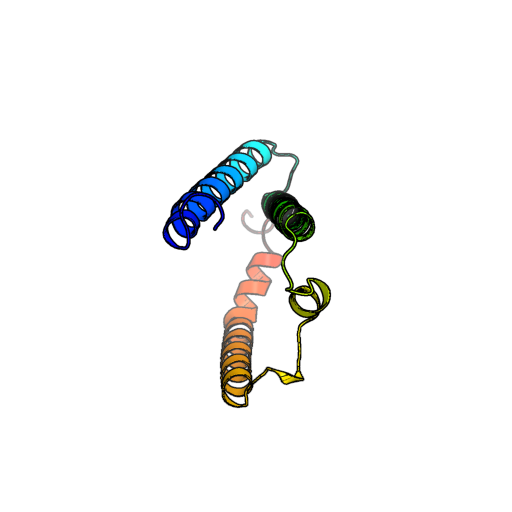C CA . SER A 1 89 ? -13.014 -13.425 0.804 1.00 93.88 89 SER A CA 1
ATOM 648 C C . SER A 1 89 ? -14.496 -13.099 1.003 1.00 93.88 89 SER A C 1
ATOM 650 O O . SER A 1 89 ? -14.884 -12.659 2.084 1.00 93.88 89 SER A O 1
ATOM 652 N N . VAL A 1 90 ? -15.341 -13.353 -0.001 1.00 95.69 90 VAL A N 1
ATOM 653 C CA . VAL A 1 90 ? -16.792 -13.129 0.092 1.00 95.69 90 VAL A CA 1
ATOM 654 C C . VAL A 1 90 ? -17.425 -14.060 1.122 1.00 95.69 90 VAL A C 1
ATOM 656 O O . VAL A 1 90 ? -18.201 -13.595 1.954 1.00 95.69 90 VAL A O 1
ATOM 659 N N . LEU A 1 91 ? -17.071 -15.350 1.120 1.00 95.19 91 LEU A N 1
ATOM 660 C CA . LEU A 1 91 ? -17.554 -16.305 2.121 1.00 95.19 91 LEU A CA 1
ATOM 661 C C . LEU A 1 91 ? -17.151 -15.892 3.539 1.00 95.19 91 LEU A C 1
ATOM 663 O O . LEU A 1 91 ? -17.972 -15.962 4.451 1.00 95.19 91 LEU A O 1
ATOM 667 N N . PHE A 1 92 ? -15.917 -15.419 3.724 1.00 92.69 92 PHE A N 1
ATOM 668 C CA . PHE A 1 92 ? -15.435 -14.934 5.014 1.00 92.69 92 PHE A CA 1
ATOM 669 C C . PHE A 1 92 ? -16.243 -13.727 5.509 1.00 92.69 92 PHE A C 1
ATOM 671 O O . PHE A 1 92 ? -16.714 -13.722 6.648 1.00 92.69 92 PHE A O 1
ATOM 678 N N . VAL A 1 93 ? -16.458 -12.727 4.647 1.00 90.94 93 VAL A N 1
ATOM 679 C CA . VAL A 1 93 ? -17.278 -11.552 4.981 1.00 90.94 93 VAL A CA 1
ATOM 680 C C . VAL A 1 93 ? -18.716 -11.960 5.275 1.00 90.94 93 VAL A C 1
ATOM 682 O O . VAL A 1 93 ? -19.292 -11.471 6.242 1.00 90.94 93 VAL A O 1
ATOM 685 N N . TRP A 1 94 ? -19.291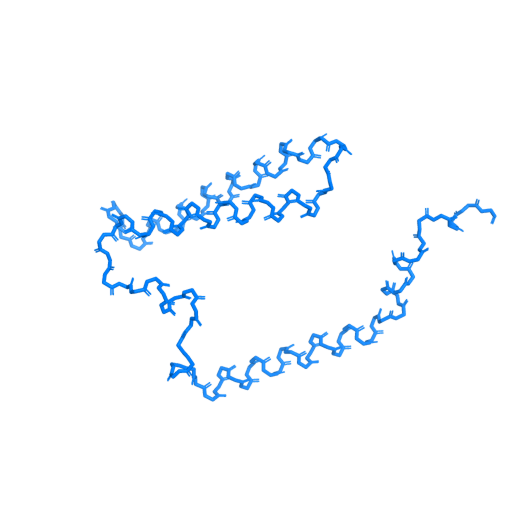 -12.868 4.485 1.00 91.06 94 TRP A N 1
ATOM 686 C CA . TRP A 1 94 ? -20.656 -13.343 4.689 1.00 91.06 94 TRP A CA 1
ATOM 687 C C . TRP A 1 94 ? -20.813 -14.074 6.025 1.00 91.06 94 TRP A C 1
ATOM 689 O O . TRP A 1 94 ? -21.762 -13.805 6.761 1.00 91.06 94 TRP A O 1
ATOM 699 N N . TRP A 1 95 ? -19.850 -14.928 6.383 1.00 90.50 95 TRP A N 1
ATOM 700 C CA . TRP A 1 95 ? -19.858 -15.643 7.657 1.00 90.50 95 TRP A CA 1
ATOM 701 C C . TRP A 1 95 ? -19.734 -14.696 8.857 1.00 90.50 95 TRP A C 1
ATOM 703 O O . TRP A 1 95 ? -20.474 -14.836 9.829 1.00 90.50 95 TRP A O 1
ATOM 713 N N . ARG A 1 96 ? -18.859 -13.685 8.773 1.00 85.69 96 ARG A N 1
ATOM 714 C CA . ARG A 1 96 ? -18.638 -12.695 9.843 1.00 85.69 96 ARG A CA 1
ATOM 715 C C . ARG A 1 96 ? -19.575 -11.482 9.749 1.00 85.69 96 ARG A C 1
ATOM 717 O O . ARG A 1 96 ? -19.432 -10.536 10.519 1.00 85.69 96 ARG A O 1
ATOM 724 N N . PHE A 1 97 ? -20.547 -11.483 8.835 1.00 81.12 97 PHE A N 1
ATOM 725 C CA . PHE A 1 97 ? -21.361 -10.304 8.518 1.00 81.12 97 PHE A CA 1
ATOM 726 C C . PHE A 1 97 ? -22.125 -9.765 9.729 1.00 81.12 97 PHE A C 1
ATOM 728 O O . PHE A 1 97 ? -22.246 -8.554 9.892 1.00 81.12 97 PHE A O 1
ATOM 735 N N . ASN A 1 98 ? -22.614 -10.644 10.605 1.00 74.44 98 ASN A N 1
ATOM 736 C CA . ASN A 1 98 ? -23.309 -10.211 11.816 1.00 74.44 98 ASN A CA 1
ATOM 737 C C . ASN A 1 98 ? -22.356 -9.541 12.811 1.00 74.44 98 ASN A C 1
ATOM 739 O O . ASN A 1 98 ? -22.678 -8.482 13.334 1.00 74.44 98 ASN A O 1
ATOM 743 N N . ASP A 1 99 ? -21.156 -10.079 13.003 1.00 76.75 99 ASP A N 1
ATOM 744 C CA . ASP A 1 99 ? -20.167 -9.482 13.904 1.00 76.75 99 ASP A CA 1
ATOM 745 C C . ASP A 1 99 ? -19.584 -8.171 13.356 1.00 76.75 99 ASP A C 1
ATOM 747 O O . ASP A 1 99 ? -19.333 -7.237 14.115 1.00 76.75 99 ASP A O 1
ATOM 751 N N . LEU A 1 100 ? -19.420 -8.067 12.032 1.00 74.38 100 LEU A N 1
ATOM 752 C CA . LEU A 1 100 ? -19.013 -6.831 11.353 1.00 74.38 100 LEU A CA 1
ATOM 753 C C . LEU A 1 100 ? -20.081 -5.732 11.479 1.00 74.38 100 LEU A C 1
ATOM 755 O O . LEU A 1 100 ? -19.739 -4.560 11.645 1.00 74.38 100 LEU A O 1
ATOM 759 N N . LYS A 1 101 ? -21.374 -6.092 11.460 1.00 72.88 101 LYS A N 1
ATOM 760 C CA . LYS A 1 101 ? -22.460 -5.143 11.756 1.00 72.88 101 LYS A CA 1
ATOM 761 C C . LYS A 1 101 ? -22.364 -4.618 13.183 1.00 72.88 101 LYS A C 1
ATOM 763 O O . LYS A 1 101 ? -22.411 -3.406 13.363 1.00 72.88 101 LYS A O 1
ATOM 768 N N . PHE A 1 102 ? -22.185 -5.490 14.177 1.00 64.50 102 PHE A N 1
ATOM 769 C CA . PHE A 1 102 ? -22.062 -5.058 15.575 1.00 64.50 102 PHE A CA 1
ATOM 770 C C . PHE A 1 102 ? -20.859 -4.132 15.792 1.00 64.50 102 PHE A C 1
ATOM 772 O O . PHE A 1 102 ? -20.998 -3.104 16.446 1.00 64.50 102 PHE A O 1
ATOM 779 N N . ALA A 1 103 ? -19.719 -4.414 15.152 1.00 71.38 103 ALA A N 1
ATOM 780 C CA . ALA A 1 103 ? -18.542 -3.543 15.199 1.00 71.38 103 ALA A CA 1
ATOM 781 C C . ALA A 1 103 ? -18.768 -2.143 14.588 1.00 71.38 103 ALA A C 1
ATOM 783 O O . ALA A 1 103 ? -18.063 -1.200 14.941 1.00 71.38 103 ALA A O 1
ATOM 784 N N . THR A 1 104 ? -19.733 -2.000 13.673 1.00 70.69 104 THR A N 1
ATOM 785 C CA . THR A 1 104 ? -20.060 -0.717 13.026 1.00 70.69 104 THR A CA 1
ATOM 786 C C . THR A 1 104 ? -21.150 0.052 13.784 1.00 70.69 104 THR A C 1
ATOM 788 O O . THR A 1 104 ? -21.176 1.279 13.732 1.00 70.69 104 THR A O 1
ATOM 791 N N . PHE A 1 105 ? -22.043 -0.654 14.487 1.00 63.78 105 PHE A N 1
ATOM 792 C CA . PHE A 1 105 ? -23.173 -0.057 15.206 1.00 63.78 105 PHE A CA 1
ATOM 793 C C . PHE A 1 105 ? -22.883 0.302 16.665 1.00 63.78 105 PHE A C 1
ATOM 795 O O . PHE A 1 105 ? -23.613 1.128 17.207 1.00 63.78 105 PHE A O 1
ATOM 802 N N . ASP A 1 106 ? -21.845 -0.257 17.297 1.00 61.47 106 ASP A N 1
ATOM 803 C CA . ASP A 1 106 ? -21.610 -0.015 18.721 1.00 61.47 106 ASP A CA 1
ATOM 804 C C . ASP A 1 106 ? -20.222 0.562 19.044 1.00 61.47 106 ASP A C 1
ATOM 806 O O . ASP A 1 106 ? -19.208 -0.135 19.120 1.00 61.47 106 ASP A O 1
ATOM 810 N N . ARG A 1 107 ? -20.206 1.877 19.283 1.00 53.38 107 ARG A N 1
ATOM 811 C CA . ARG A 1 107 ? -19.283 2.532 20.225 1.00 53.38 107 ARG A CA 1
ATOM 812 C C . ARG A 1 107 ? -20.045 3.327 21.301 1.00 53.38 107 ARG A C 1
ATOM 814 O O . ARG A 1 107 ? -19.397 4.051 22.045 1.00 53.38 107 ARG A O 1
ATOM 821 N N . ASP A 1 108 ? -21.376 3.199 21.384 1.00 53.78 108 ASP A N 1
ATOM 822 C CA . ASP A 1 108 ? -22.251 4.082 22.187 1.00 53.78 108 ASP A CA 1
ATOM 823 C C . ASP A 1 108 ? -23.359 3.349 22.983 1.00 53.78 108 ASP A C 1
ATOM 825 O O . ASP A 1 108 ? -24.205 3.991 23.597 1.00 53.78 108 ASP A O 1
ATOM 829 N N . HIS A 1 109 ? -23.379 2.011 23.019 1.00 50.78 109 HIS A N 1
ATOM 830 C CA . HIS A 1 109 ? -24.303 1.205 23.838 1.00 50.78 109 HIS A CA 1
ATOM 831 C C . HIS A 1 109 ? -23.606 0.290 24.857 1.00 50.78 109 HIS A C 1
ATOM 833 O O . HIS A 1 109 ? -24.263 -0.493 25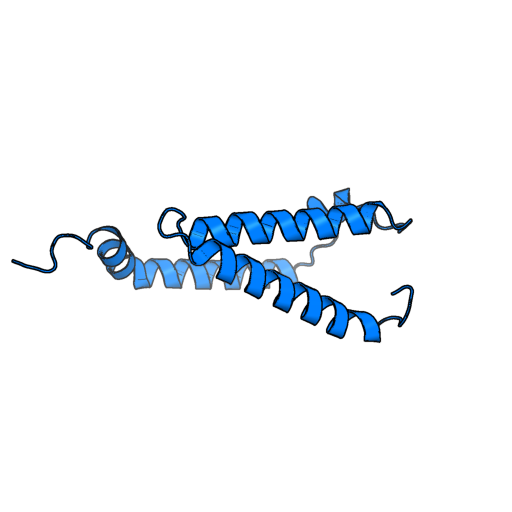.540 1.00 50.78 109 HIS A O 1
ATOM 839 N N . ALA A 1 110 ? -22.291 0.427 25.045 1.00 49.00 110 ALA A N 1
ATOM 840 C CA . ALA A 1 110 ? -21.533 -0.398 25.986 1.00 49.00 110 ALA A CA 1
ATOM 841 C C . ALA A 1 110 ? -21.471 0.128 27.438 1.00 49.00 110 ALA A C 1
ATOM 843 O O . ALA A 1 110 ? -20.676 -0.398 28.214 1.00 49.00 110 ALA A O 1
ATOM 844 N N . THR A 1 111 ? -22.279 1.119 27.844 1.00 49.69 111 THR A N 1
ATOM 845 C CA . THR A 1 111 ? -22.448 1.470 29.273 1.00 49.69 111 THR A CA 1
ATOM 846 C C . THR A 1 111 ? -23.832 2.064 29.585 1.00 49.69 111 THR A C 1
ATOM 848 O O . THR A 1 111 ? -23.969 3.280 29.720 1.00 49.69 111 THR A O 1
ATOM 851 N N . THR A 1 112 ? -24.866 1.237 29.740 1.00 38.66 112 THR A N 1
ATOM 852 C CA . THR A 1 112 ? -25.972 1.472 30.694 1.00 38.66 112 THR A CA 1
ATOM 853 C C . THR A 1 112 ? -26.521 0.129 31.150 1.00 38.66 112 THR A C 1
ATOM 855 O O . THR A 1 112 ? -26.696 -0.750 30.280 1.00 38.66 112 THR A O 1
#

Secondary structure (DSSP, 8-state):
-TTTGGGGHHHHHHHHHHHHHHHHHHHHT-TTS-HHHHHHHHHHHHHHHHHHHHHHS--SS-HHHHHH--GGG--HHHHHHHHHHHHHHHHHHHHTHHHHHHHHH-SSSS--

Radius of gyration: 20.46 Å; chains: 1; bounding box: 50×35×54 Å